Protein AF-A0A8J2ZAJ9-F1 (afdb_monomer_lite)

pLDDT: mean 71.98, std 20.9, range [34.69, 97.81]

Structure (mmCIF, N/CA/C/O backbone):
data_AF-A0A8J2ZAJ9-F1
#
_entry.id   AF-A0A8J2ZAJ9-F1
#
loop_
_atom_site.group_PDB
_atom_site.id
_atom_site.type_symbol
_atom_site.label_atom_id
_atom_site.label_alt_id
_atom_site.label_comp_id
_atom_site.label_asym_id
_atom_site.label_entity_id
_atom_site.label_seq_id
_atom_site.pdbx_PDB_ins_code
_atom_site.Cartn_x
_atom_site.Cartn_y
_atom_site.Cartn_z
_atom_site.occupancy
_atom_site.B_iso_or_equiv
_atom_site.auth_seq_id
_atom_site.auth_comp_id
_atom_site.auth_asym_id
_atom_site.auth_atom_id
_atom_site.pdbx_PDB_model_num
ATOM 1 N N . MET A 1 1 ? -57.772 -2.841 -22.493 1.00 44.94 1 MET A N 1
ATOM 2 C CA . MET A 1 1 ? -56.972 -2.344 -23.632 1.00 44.94 1 MET A CA 1
ATOM 3 C C . MET A 1 1 ? -55.512 -2.488 -23.201 1.00 44.94 1 MET A C 1
ATOM 5 O O . MET A 1 1 ? -55.090 -1.711 -22.364 1.00 44.94 1 MET A O 1
ATOM 9 N N . ALA A 1 2 ? -54.820 -3.622 -23.392 1.00 36.81 2 ALA A N 1
ATOM 10 C CA . ALA A 1 2 ? -54.276 -4.166 -24.652 1.00 36.81 2 ALA A CA 1
ATOM 11 C C . ALA A 1 2 ? -53.562 -3.058 -25.462 1.00 36.81 2 ALA A C 1
ATOM 13 O O . ALA A 1 2 ? -54.199 -2.054 -25.742 1.00 36.81 2 ALA A O 1
ATOM 14 N N . ALA A 1 3 ? -52.289 -3.135 -25.851 1.00 40.84 3 ALA A N 1
ATOM 15 C CA . ALA A 1 3 ? -51.390 -4.274 -25.954 1.00 40.84 3 ALA A CA 1
ATOM 16 C C . ALA A 1 3 ? -49.916 -3.825 -25.911 1.00 40.84 3 ALA A C 1
ATOM 18 O O . ALA A 1 3 ? -49.578 -2.674 -26.180 1.00 40.84 3 ALA A O 1
ATOM 19 N N . SER A 1 4 ? -49.066 -4.797 -25.594 1.00 44.81 4 SER A N 1
ATOM 20 C CA . SER A 1 4 ? -47.626 -4.843 -25.802 1.00 44.81 4 SER A CA 1
ATOM 21 C C . SER A 1 4 ? -47.204 -4.424 -27.211 1.00 44.81 4 SER A C 1
ATOM 23 O O . SER A 1 4 ? -47.906 -4.697 -28.182 1.00 44.81 4 SER A O 1
ATOM 25 N N . SER A 1 5 ? -45.991 -3.893 -27.346 1.00 45.19 5 SER A N 1
ATOM 26 C CA . SER A 1 5 ? -45.210 -4.015 -28.580 1.00 45.19 5 SER A CA 1
ATOM 27 C C . SER A 1 5 ? -43.717 -4.002 -28.245 1.00 45.19 5 SER A C 1
ATOM 29 O O . SER A 1 5 ? -43.169 -3.013 -27.771 1.00 45.19 5 SER A O 1
ATOM 31 N N . SER A 1 6 ? -43.071 -5.139 -28.473 1.00 48.41 6 SER A N 1
ATOM 32 C CA . SER A 1 6 ? -41.628 -5.276 -28.711 1.00 48.41 6 SER A CA 1
ATOM 33 C C . SER A 1 6 ? -41.459 -5.958 -30.086 1.00 48.41 6 SER A C 1
ATOM 35 O O . SER A 1 6 ? -42.462 -6.370 -30.668 1.00 48.41 6 SER A O 1
ATOM 37 N N . PRO A 1 7 ? -40.227 -6.150 -30.582 1.00 61.22 7 PRO A N 1
ATOM 38 C CA . PRO A 1 7 ? -39.495 -5.331 -31.552 1.00 61.22 7 PRO A CA 1
ATOM 39 C C . PRO A 1 7 ? -39.467 -5.971 -32.967 1.00 61.22 7 PRO A C 1
ATOM 41 O O . PRO A 1 7 ? -40.142 -6.969 -33.214 1.00 61.22 7 PRO A O 1
ATOM 44 N N . PRO A 1 8 ? -38.650 -5.442 -33.893 1.00 48.34 8 PRO A N 1
ATOM 45 C CA . PRO A 1 8 ? -37.638 -6.300 -34.536 1.00 48.34 8 PRO A CA 1
ATOM 46 C C . PRO A 1 8 ? -36.246 -5.636 -34.466 1.00 48.34 8 PRO A C 1
ATOM 48 O O . PRO A 1 8 ? -36.122 -4.424 -34.585 1.00 48.34 8 PRO A O 1
ATOM 51 N N . SER A 1 9 ? -35.187 -6.326 -34.038 1.00 43.62 9 SER A N 1
ATOM 52 C CA . SER A 1 9 ? -34.370 -7.274 -34.816 1.00 43.62 9 SER A CA 1
ATOM 53 C C . SER A 1 9 ? -33.776 -6.657 -36.080 1.00 43.62 9 SER A C 1
ATOM 55 O O . SER A 1 9 ? -34.348 -6.785 -37.155 1.00 43.62 9 SER A O 1
ATOM 57 N N . GLU A 1 10 ? -32.568 -6.106 -35.957 1.00 40.09 10 GLU A N 1
ATOM 58 C CA . GLU A 1 10 ? -31.616 -6.123 -37.064 1.00 40.09 10 GLU A CA 1
ATOM 59 C C . GLU A 1 10 ? -30.227 -6.514 -36.552 1.00 40.09 10 GLU A C 1
ATOM 61 O O . GLU A 1 10 ? -29.498 -5.773 -35.893 1.00 40.09 10 GLU A O 1
ATOM 66 N N . THR A 1 11 ? -29.923 -7.777 -36.807 1.00 48.12 11 THR A N 1
ATOM 67 C CA . THR A 1 11 ? -28.609 -8.391 -36.765 1.00 48.12 11 THR A CA 1
ATOM 68 C C . THR A 1 11 ? -27.808 -7.843 -37.941 1.00 48.12 11 THR A C 1
ATOM 70 O O . THR A 1 11 ? -28.170 -8.091 -39.087 1.00 48.12 11 THR A O 1
ATOM 73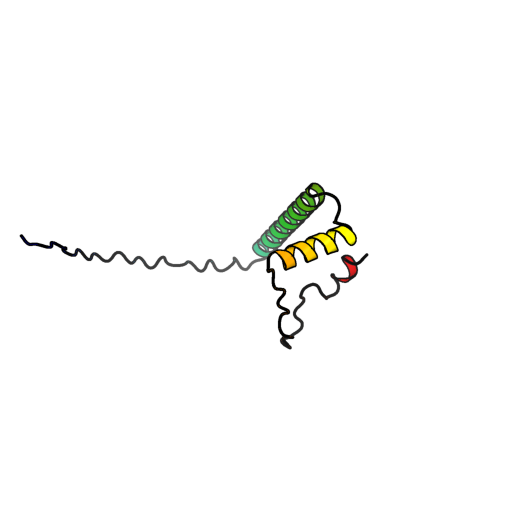 N N . ALA A 1 12 ? -26.681 -7.183 -37.685 1.00 44.72 12 ALA A N 1
ATOM 74 C CA . ALA A 1 12 ? -25.615 -7.095 -38.673 1.00 44.72 12 ALA A CA 1
ATOM 75 C C . ALA A 1 12 ? -24.255 -7.337 -37.999 1.00 44.72 12 ALA A C 1
ATOM 77 O O . ALA A 1 12 ? -23.929 -6.694 -36.996 1.00 44.72 12 ALA A O 1
ATOM 78 N N . PRO A 1 13 ? -23.474 -8.302 -38.511 1.00 47.25 13 PRO A N 1
ATOM 79 C CA . PRO A 1 13 ? -22.260 -8.791 -37.890 1.00 47.25 13 PRO A CA 1
ATOM 80 C C . PRO A 1 13 ? -21.085 -7.896 -38.284 1.00 47.25 13 PRO A C 1
ATOM 82 O O . PRO A 1 13 ? -20.720 -7.783 -39.448 1.00 47.25 13 PRO A O 1
ATOM 85 N N . GLY A 1 14 ? -20.461 -7.278 -37.290 1.00 37.53 14 GLY A N 1
ATOM 86 C CA . GLY A 1 14 ? -19.234 -6.501 -37.459 1.00 37.53 14 GLY A CA 1
ATOM 87 C C . GLY A 1 14 ? -18.144 -6.964 -36.510 1.00 37.53 14 GLY A C 1
ATOM 88 O O . GLY A 1 14 ? -17.391 -6.143 -35.993 1.00 37.53 14 GLY A O 1
ATOM 89 N N . GLY A 1 15 ? -18.094 -8.269 -36.226 1.00 34.69 15 GLY A N 1
ATOM 90 C CA . GLY A 1 15 ? -16.984 -8.896 -35.524 1.00 34.69 15 GLY A CA 1
ATOM 91 C C . GLY A 1 15 ? -15.716 -8.728 -36.346 1.00 34.69 15 GLY A C 1
ATOM 92 O O . GLY A 1 15 ? -15.348 -9.599 -37.124 1.00 34.69 15 GLY A O 1
ATOM 93 N N . THR A 1 16 ? -15.034 -7.603 -36.168 1.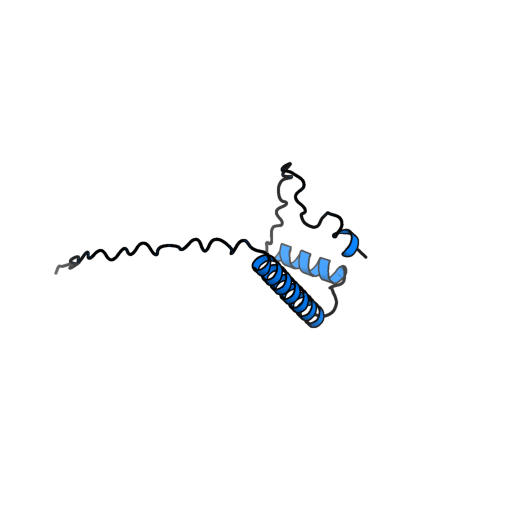00 46.56 16 THR A N 1
ATOM 94 C CA . THR A 1 16 ? -13.608 -7.562 -36.448 1.00 46.56 16 THR A CA 1
ATOM 95 C C . THR A 1 16 ? -12.993 -8.299 -35.265 1.00 46.56 16 THR A C 1
ATOM 97 O O . THR A 1 16 ? -13.107 -7.791 -34.145 1.00 46.56 16 THR A O 1
ATOM 100 N N . PRO A 1 17 ? -12.377 -9.486 -35.423 1.00 48.69 17 PRO A N 1
ATOM 101 C CA . PRO A 1 17 ? -11.444 -9.920 -34.408 1.00 48.69 17 PRO A CA 1
ATOM 102 C C . PRO A 1 17 ? -10.392 -8.822 -34.396 1.00 48.69 17 PRO A C 1
ATOM 104 O O . PRO A 1 17 ? -9.615 -8.681 -35.344 1.00 48.69 17 PRO A O 1
ATOM 107 N N . GLY A 1 18 ? -10.434 -7.982 -33.359 1.00 43.62 18 GLY A N 1
ATOM 108 C CA . GLY A 1 18 ? -9.323 -7.132 -33.002 1.00 43.62 18 GLY A CA 1
ATOM 109 C C . GLY A 1 18 ? -8.150 -8.080 -32.950 1.00 43.62 18 GLY A C 1
ATOM 110 O O . GLY A 1 18 ? -8.057 -8.906 -32.043 1.00 43.62 18 GLY A O 1
ATOM 111 N N . ARG A 1 19 ? -7.345 -8.058 -34.014 1.00 49.81 19 ARG A N 1
ATOM 112 C CA . ARG A 1 19 ? -6.124 -8.824 -34.136 1.00 49.81 19 ARG A CA 1
ATOM 113 C C . ARG A 1 19 ? -5.281 -8.264 -33.020 1.00 49.81 19 ARG A C 1
ATOM 115 O O . ARG A 1 19 ? -4.620 -7.245 -33.197 1.00 49.81 19 ARG A O 1
ATOM 122 N N . GLY A 1 20 ? -5.407 -8.881 -31.849 1.00 46.81 20 GLY A N 1
ATOM 123 C CA . GLY A 1 20 ? -4.530 -8.695 -30.727 1.00 46.81 20 GLY A CA 1
ATOM 124 C C . GLY A 1 20 ? -3.178 -9.032 -31.294 1.00 46.81 20 GLY A C 1
ATOM 125 O O . GLY A 1 20 ? -2.787 -10.193 -31.389 1.00 46.81 20 GLY A O 1
ATOM 126 N N . THR A 1 21 ? -2.484 -8.010 -31.780 1.00 52.44 21 THR A N 1
ATOM 127 C CA . THR A 1 21 ? -1.061 -8.082 -31.958 1.00 52.44 21 THR A CA 1
ATOM 128 C C . THR A 1 21 ? -0.590 -8.323 -30.543 1.00 52.44 21 THR A C 1
ATOM 130 O O . THR A 1 21 ? -0.472 -7.384 -29.755 1.00 52.44 21 THR A O 1
ATOM 133 N N . HIS A 1 22 ? -0.411 -9.595 -30.189 1.00 53.34 22 HIS A N 1
ATOM 134 C CA . HIS A 1 22 ? 0.495 -10.000 -29.143 1.00 53.34 22 HIS A CA 1
ATOM 135 C C . HIS A 1 22 ? 1.802 -9.340 -29.547 1.00 53.34 22 HIS A C 1
ATOM 137 O O . HIS A 1 22 ? 2.534 -9.843 -30.401 1.00 53.34 22 HIS A O 1
ATOM 143 N N . ARG A 1 23 ? 2.002 -8.107 -29.069 1.00 52.50 23 ARG A N 1
ATOM 144 C CA . ARG A 1 23 ? 3.168 -7.301 -29.369 1.00 52.50 23 ARG A CA 1
ATOM 145 C C . ARG A 1 23 ? 4.276 -8.042 -28.665 1.00 52.50 23 ARG A C 1
ATOM 147 O O . ARG A 1 23 ? 4.491 -7.845 -27.473 1.00 52.50 23 ARG A O 1
ATOM 154 N N . ARG A 1 24 ? 4.887 -8.978 -29.394 1.00 57.78 24 ARG A N 1
ATOM 155 C CA . ARG A 1 24 ? 6.017 -9.764 -28.930 1.00 57.78 24 ARG A CA 1
ATOM 156 C C . ARG A 1 24 ? 6.977 -8.742 -28.331 1.00 57.78 24 ARG A C 1
ATOM 158 O O . ARG A 1 24 ? 7.345 -7.815 -29.063 1.00 57.78 24 ARG A O 1
ATOM 165 N N . PRO A 1 25 ? 7.286 -8.805 -27.022 1.00 59.62 25 PRO A N 1
ATOM 166 C CA . PRO A 1 25 ? 8.178 -7.830 -26.423 1.00 59.62 25 PRO A CA 1
ATOM 167 C C . PRO A 1 25 ? 9.441 -7.861 -27.265 1.00 59.62 25 PRO A C 1
ATOM 169 O O . PRO A 1 25 ? 9.989 -8.941 -27.496 1.00 59.62 25 PRO A O 1
ATOM 172 N N . ALA A 1 26 ? 9.802 -6.708 -27.835 1.00 59.91 26 ALA A N 1
ATOM 173 C CA . ALA A 1 26 ? 10.924 -6.605 -28.754 1.00 59.91 26 ALA A CA 1
ATOM 174 C C . ALA A 1 26 ? 12.127 -7.250 -28.064 1.00 59.91 26 ALA A C 1
ATOM 176 O O . ALA A 1 26 ? 12.610 -6.741 -27.063 1.00 59.91 26 ALA A O 1
ATOM 177 N N . SER A 1 27 ? 12.525 -8.434 -28.509 1.00 64.12 27 SER A N 1
ATOM 178 C CA . SER A 1 27 ? 13.524 -9.235 -27.814 1.00 64.12 27 SER A CA 1
ATOM 179 C C . SER A 1 27 ? 14.861 -8.797 -28.388 1.00 64.12 27 SER A C 1
ATOM 181 O O . SER A 1 27 ? 15.212 -9.169 -29.502 1.00 64.12 27 SER A O 1
ATOM 183 N N . GLY A 1 28 ? 15.543 -7.892 -27.691 1.00 66.81 28 GLY A N 1
ATOM 184 C CA . GLY A 1 28 ? 16.828 -7.363 -28.133 1.00 66.81 28 GLY A CA 1
ATOM 185 C C . GLY A 1 28 ? 17.468 -6.447 -27.087 1.00 66.81 28 GLY A C 1
ATOM 186 O O . GLY A 1 28 ? 16.763 -5.951 -26.203 1.00 66.81 28 GLY A O 1
ATOM 187 N N . PRO A 1 29 ? 18.782 -6.178 -27.184 1.00 67.62 29 PRO A N 1
ATOM 188 C CA . PRO A 1 29 ? 19.528 -5.392 -26.194 1.00 67.62 29 PRO A CA 1
ATOM 189 C C . PRO A 1 29 ? 18.896 -4.024 -25.888 1.00 67.62 29 PRO A C 1
ATOM 191 O O . PRO A 1 29 ? 18.796 -3.619 -24.733 1.00 67.62 29 PRO A O 1
ATOM 194 N N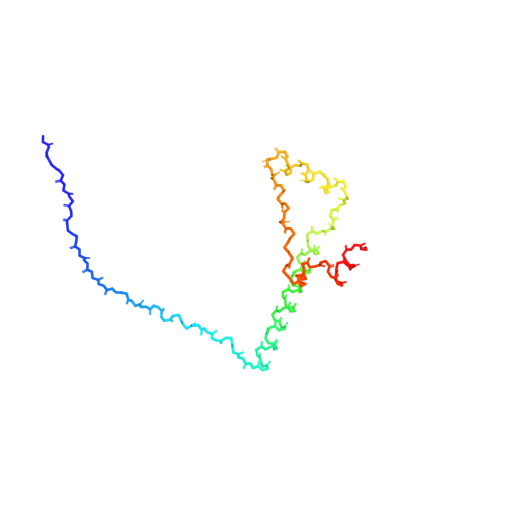 . GLY A 1 30 ? 18.348 -3.348 -26.906 1.00 77.19 30 GLY A N 1
ATOM 195 C CA . GLY A 1 30 ? 17.651 -2.069 -26.732 1.00 77.19 30 GLY A CA 1
ATOM 196 C C . GLY A 1 30 ? 16.344 -2.155 -25.931 1.00 77.19 30 GLY A C 1
ATOM 197 O O . GLY A 1 30 ? 15.912 -1.163 -25.355 1.00 77.19 30 GLY A O 1
ATOM 198 N N . ALA A 1 31 ? 15.696 -3.319 -25.855 1.00 79.38 31 ALA A N 1
ATOM 199 C CA . ALA A 1 31 ? 14.526 -3.501 -25.000 1.00 79.38 31 ALA A CA 1
ATOM 200 C C . ALA A 1 31 ? 14.901 -3.750 -23.537 1.00 79.38 31 ALA A C 1
ATOM 202 O O . ALA A 1 31 ? 14.215 -3.240 -22.655 1.00 79.38 31 ALA A O 1
ATOM 203 N N . ALA A 1 32 ? 16.007 -4.454 -23.280 1.00 82.81 32 ALA A N 1
ATOM 204 C CA . ALA A 1 32 ? 16.546 -4.622 -21.931 1.00 82.81 32 ALA A CA 1
ATOM 205 C C . ALA A 1 32 ? 17.009 -3.282 -21.328 1.00 82.81 32 ALA A C 1
ATOM 207 O O . ALA A 1 32 ? 16.761 -3.011 -20.152 1.00 82.81 32 ALA A O 1
ATOM 208 N N . LEU A 1 33 ? 17.603 -2.404 -22.145 1.00 86.06 33 LEU A N 1
ATOM 209 C CA . LEU A 1 33 ? 17.952 -1.044 -21.724 1.00 86.06 33 LEU A CA 1
ATOM 210 C C . LEU A 1 33 ? 16.705 -0.213 -21.397 1.00 86.06 33 LEU A C 1
ATOM 212 O O . LEU A 1 33 ? 16.608 0.324 -20.297 1.00 86.06 33 LEU A O 1
ATOM 216 N N . ARG A 1 34 ? 15.697 -0.197 -22.281 1.00 88.00 34 ARG A N 1
ATOM 217 C CA . ARG A 1 34 ? 14.418 0.496 -22.024 1.00 88.00 34 ARG A CA 1
ATOM 218 C C . ARG A 1 34 ? 13.696 -0.023 -20.777 1.00 88.00 34 ARG A C 1
ATOM 220 O O . ARG A 1 34 ? 13.085 0.752 -20.045 1.00 88.00 34 ARG A O 1
ATOM 227 N N . GLU A 1 35 ? 13.752 -1.329 -20.526 1.00 87.06 35 GLU A N 1
ATOM 228 C CA . GLU A 1 35 ? 13.225 -1.945 -19.305 1.00 87.06 35 GLU A CA 1
ATOM 229 C C . GLU A 1 35 ? 13.956 -1.428 -18.061 1.00 87.06 35 GLU A C 1
ATOM 231 O O . GLU A 1 35 ? 13.318 -1.016 -17.092 1.00 87.06 35 GLU A O 1
ATOM 236 N N . THR A 1 36 ? 15.289 -1.408 -18.107 1.00 89.12 36 THR A N 1
ATOM 237 C CA . THR A 1 36 ? 16.137 -0.914 -17.016 1.00 89.12 36 THR A CA 1
ATOM 238 C C . THR A 1 36 ? 15.863 0.560 -16.724 1.00 89.12 36 THR A C 1
ATOM 240 O O . THR A 1 36 ? 15.638 0.926 -15.572 1.00 89.12 36 THR A O 1
ATOM 243 N N . GLU A 1 37 ? 15.789 1.399 -17.758 1.00 93.12 37 GLU A N 1
ATOM 244 C CA . GLU A 1 37 ? 15.447 2.818 -17.626 1.00 93.12 37 GLU A CA 1
ATOM 245 C C . GLU A 1 37 ? 14.058 3.018 -17.017 1.00 93.12 37 GLU A C 1
ATOM 247 O O . GLU A 1 37 ? 13.880 3.858 -16.131 1.00 93.12 37 GLU A O 1
ATOM 252 N N . ARG A 1 38 ? 13.066 2.228 -17.450 1.00 93.31 38 ARG A N 1
ATOM 253 C CA . ARG A 1 38 ? 11.714 2.293 -16.887 1.00 93.31 38 ARG A CA 1
ATOM 254 C C . ARG A 1 38 ? 11.719 1.950 -15.400 1.00 93.31 38 ARG A C 1
ATOM 256 O O . ARG A 1 38 ? 11.103 2.672 -14.618 1.00 93.31 38 ARG A O 1
ATOM 263 N N . ARG A 1 39 ? 12.425 0.888 -15.000 1.00 92.50 39 ARG A N 1
ATOM 264 C CA . ARG A 1 39 ? 12.554 0.492 -13.587 1.00 92.50 39 ARG A CA 1
ATOM 265 C C . ARG A 1 39 ? 13.272 1.552 -12.762 1.00 92.50 39 ARG A C 1
ATOM 267 O O . ARG A 1 39 ? 12.808 1.872 -11.674 1.00 92.50 39 ARG A O 1
ATOM 274 N N . ALA A 1 40 ? 14.348 2.133 -13.286 1.00 93.00 40 ALA A N 1
ATOM 275 C CA . ALA A 1 40 ? 15.079 3.199 -12.608 1.00 93.00 40 ALA A CA 1
ATOM 276 C C . ALA A 1 40 ? 14.188 4.431 -12.370 1.00 93.00 40 ALA A C 1
ATOM 278 O O . ALA A 1 40 ? 14.152 4.967 -11.262 1.00 93.00 40 ALA A O 1
ATOM 279 N N . ARG A 1 41 ? 13.406 4.837 -13.380 1.00 94.75 41 ARG A N 1
ATOM 280 C CA . ARG A 1 41 ? 12.429 5.930 -13.248 1.00 94.75 41 ARG A CA 1
ATOM 281 C C . ARG A 1 41 ? 11.332 5.603 -12.235 1.00 94.75 41 ARG A C 1
ATOM 283 O O . ARG A 1 41 ? 10.990 6.463 -11.430 1.00 94.75 41 ARG A O 1
ATOM 290 N N . ALA A 1 42 ? 10.808 4.376 -12.249 1.00 93.88 42 ALA A N 1
ATOM 291 C CA . ALA A 1 42 ? 9.813 3.931 -11.275 1.00 93.88 42 ALA A CA 1
ATOM 292 C C . ALA A 1 42 ? 10.365 4.002 -9.843 1.00 93.88 42 ALA A C 1
ATOM 294 O O . ALA A 1 42 ? 9.773 4.670 -9.003 1.00 93.88 42 ALA A O 1
ATOM 295 N N . ALA A 1 43 ? 11.554 3.444 -9.601 1.00 93.44 43 ALA A N 1
ATOM 296 C CA . ALA A 1 43 ? 12.199 3.469 -8.289 1.00 93.44 43 ALA A CA 1
ATOM 297 C C . ALA A 1 43 ? 12.488 4.897 -7.792 1.00 93.44 43 ALA A C 1
ATOM 299 O O . ALA A 1 43 ? 12.330 5.196 -6.608 1.00 93.44 43 ALA A O 1
ATOM 300 N N . PHE A 1 44 ? 12.890 5.804 -8.688 1.00 94.62 44 PHE A N 1
ATOM 301 C CA . PHE A 1 44 ? 13.097 7.210 -8.341 1.00 94.62 44 PHE A CA 1
ATOM 302 C C . PHE A 1 44 ? 11.789 7.902 -7.940 1.00 94.62 44 PHE A C 1
ATOM 304 O O . PHE A 1 44 ? 11.741 8.606 -6.929 1.00 94.62 44 PHE A O 1
ATOM 311 N N . ASN A 1 45 ? 10.720 7.681 -8.707 1.00 95.12 45 ASN A N 1
ATOM 312 C CA . ASN A 1 45 ? 9.404 8.233 -8.405 1.00 95.12 45 ASN A CA 1
ATOM 313 C C . ASN A 1 45 ? 8.838 7.658 -7.102 1.00 95.12 45 ASN A C 1
ATOM 315 O O . ASN A 1 45 ? 8.286 8.410 -6.304 1.00 95.12 45 ASN A O 1
ATOM 319 N N . ASP A 1 46 ? 9.019 6.361 -6.853 1.00 91.25 46 ASP A N 1
ATOM 320 C CA . ASP A 1 46 ? 8.634 5.711 -5.598 1.00 91.25 46 ASP A CA 1
ATOM 321 C C . ASP A 1 46 ? 9.353 6.350 -4.418 1.00 91.25 46 ASP A C 1
ATOM 323 O O . ASP A 1 46 ? 8.702 6.821 -3.492 1.00 91.25 46 ASP A O 1
ATOM 327 N N . ARG A 1 47 ? 10.680 6.498 -4.502 1.00 89.75 47 ARG A N 1
ATOM 328 C CA . ARG A 1 47 ? 11.464 7.158 -3.453 1.00 89.75 47 ARG A CA 1
ATOM 329 C C . ARG A 1 47 ? 10.989 8.585 -3.191 1.00 89.75 47 ARG A C 1
ATOM 331 O O . ARG A 1 47 ? 10.856 8.974 -2.034 1.00 89.75 47 ARG A O 1
ATOM 338 N N . ARG A 1 48 ? 10.740 9.378 -4.239 1.00 93.81 48 ARG A N 1
ATOM 339 C CA . ARG A 1 48 ? 10.235 10.752 -4.081 1.00 93.81 48 ARG A CA 1
ATOM 340 C C . ARG A 1 48 ? 8.877 10.780 -3.390 1.00 93.81 48 ARG A C 1
ATOM 342 O O . ARG A 1 48 ? 8.674 11.623 -2.524 1.00 93.81 48 ARG A O 1
ATOM 349 N N . ARG A 1 49 ? 7.973 9.869 -3.757 1.00 92.56 49 ARG A N 1
ATOM 350 C CA . ARG A 1 49 ? 6.651 9.751 -3.128 1.00 92.56 49 ARG A CA 1
ATOM 351 C C . ARG A 1 49 ? 6.759 9.339 -1.664 1.00 92.56 49 ARG A C 1
ATOM 353 O O . ARG A 1 49 ? 6.113 9.963 -0.835 1.00 92.56 49 ARG A O 1
ATOM 360 N N . SER A 1 50 ? 7.612 8.368 -1.339 1.00 88.75 50 SER A N 1
ATOM 361 C CA . SER A 1 50 ? 7.843 7.948 0.046 1.00 88.75 50 SER A CA 1
ATOM 362 C C . SER A 1 50 ? 8.396 9.082 0.906 1.00 88.75 50 SER A C 1
ATOM 364 O O . SER A 1 50 ? 7.911 9.293 2.005 1.00 88.75 50 SER A O 1
ATOM 366 N N . LEU A 1 51 ? 9.357 9.860 0.395 1.00 89.88 51 LEU A N 1
ATOM 367 C CA . LEU A 1 51 ? 9.890 11.016 1.126 1.00 89.88 51 LEU A CA 1
ATOM 368 C C . LEU A 1 51 ? 8.842 12.120 1.323 1.00 89.88 51 LEU A C 1
ATOM 370 O O . LEU A 1 51 ? 8.837 12.777 2.357 1.00 89.88 51 LEU A O 1
ATOM 374 N N . ALA A 1 52 ? 7.956 12.321 0.344 1.00 93.25 52 ALA A N 1
ATOM 375 C CA . ALA A 1 52 ? 6.866 13.287 0.451 1.00 93.25 52 ALA A CA 1
ATOM 376 C C . ALA A 1 52 ? 5.760 12.844 1.426 1.00 93.25 52 ALA A C 1
ATOM 378 O O . ALA A 1 52 ? 5.055 13.697 1.955 1.00 93.25 52 ALA A O 1
ATOM 379 N N . ALA A 1 53 ? 5.611 11.537 1.669 1.00 90.75 53 ALA A N 1
ATOM 380 C CA . ALA A 1 53 ? 4.636 10.987 2.612 1.00 90.75 53 ALA A CA 1
ATOM 381 C C . ALA A 1 53 ? 5.024 11.200 4.087 1.00 90.75 53 ALA A C 1
ATOM 383 O O . ALA A 1 53 ? 4.188 11.004 4.964 1.00 90.75 53 ALA A O 1
ATOM 384 N N . GLY A 1 54 ? 6.259 11.634 4.355 1.00 90.19 54 GLY A N 1
ATOM 385 C CA . GLY A 1 54 ? 6.758 11.874 5.703 1.00 90.19 54 GLY A CA 1
ATOM 386 C C . GLY A 1 54 ? 7.541 10.689 6.278 1.00 90.19 54 GLY A C 1
ATOM 387 O O . GLY A 1 54 ? 7.899 9.758 5.549 1.00 90.19 54 GLY A O 1
ATOM 388 N N . PRO A 1 55 ? 7.891 10.754 7.573 1.00 90.56 55 PRO A N 1
ATOM 389 C CA . PRO A 1 55 ? 8.595 9.670 8.241 1.00 90.56 55 PRO A CA 1
ATOM 390 C C . PRO A 1 55 ? 7.740 8.392 8.273 1.00 90.56 55 PRO A C 1
ATOM 392 O O . PRO A 1 55 ? 6.510 8.470 8.224 1.00 90.56 55 PRO A O 1
ATOM 395 N N . PRO A 1 56 ? 8.373 7.208 8.349 1.00 89.12 56 PRO A N 1
ATOM 396 C CA . PRO A 1 56 ? 7.640 5.978 8.605 1.00 89.12 56 PRO A CA 1
ATOM 397 C C . PRO A 1 56 ? 6.908 6.073 9.956 1.00 89.12 56 PRO A C 1
ATOM 399 O O . PRO A 1 56 ? 7.442 6.696 10.877 1.00 89.12 56 PRO A O 1
ATOM 402 N N . PRO A 1 57 ? 5.714 5.467 10.074 1.00 91.94 57 PRO A N 1
ATOM 403 C CA . PRO A 1 57 ? 4.973 5.448 11.328 1.00 91.94 57 PRO A CA 1
ATOM 404 C C . PRO A 1 57 ? 5.755 4.685 12.398 1.00 91.94 57 PRO A C 1
ATOM 406 O O . PRO A 1 57 ? 6.435 3.701 12.088 1.00 91.94 57 PRO A O 1
ATOM 409 N N . ASP A 1 58 ? 5.642 5.129 13.645 1.00 93.50 58 ASP A N 1
ATOM 410 C CA . ASP A 1 58 ? 6.218 4.400 14.774 1.00 93.50 58 ASP A CA 1
ATOM 411 C C . ASP A 1 58 ? 5.390 3.151 15.139 1.00 93.50 58 ASP A C 1
ATOM 413 O O . ASP A 1 58 ? 4.285 2.926 14.631 1.00 93.50 58 ASP A O 1
ATOM 417 N N . ASP A 1 59 ? 5.920 2.311 16.033 1.00 93.88 59 ASP A N 1
ATOM 418 C CA . ASP A 1 59 ? 5.254 1.067 16.432 1.00 93.88 59 ASP A CA 1
ATOM 419 C C . ASP A 1 59 ? 3.866 1.314 17.044 1.00 93.88 59 ASP A C 1
ATOM 421 O O . ASP A 1 59 ? 2.937 0.542 16.798 1.00 93.88 59 ASP A O 1
ATOM 425 N N . ALA A 1 60 ? 3.687 2.388 17.817 1.00 95.94 60 ALA A N 1
ATOM 426 C CA . ALA A 1 60 ? 2.411 2.696 18.458 1.00 95.94 60 ALA A CA 1
ATOM 427 C C . ALA A 1 60 ? 1.357 3.123 17.425 1.00 95.94 60 ALA A C 1
ATOM 429 O O . ALA A 1 60 ? 0.194 2.710 17.499 1.00 95.94 60 ALA A O 1
ATOM 430 N N . GLU A 1 61 ? 1.759 3.905 16.427 1.00 95.44 61 GLU A N 1
ATOM 431 C CA . GLU A 1 61 ? 0.920 4.284 15.297 1.00 95.44 61 GLU A CA 1
ATOM 432 C C . GLU A 1 61 ? 0.532 3.074 14.450 1.00 95.44 61 GLU A C 1
ATOM 434 O O . GLU A 1 61 ? -0.639 2.934 14.085 1.00 95.44 61 GLU A O 1
ATOM 439 N N . VAL A 1 62 ? 1.477 2.169 14.183 1.00 96.06 62 VAL A N 1
ATOM 440 C CA . VAL A 1 62 ? 1.206 0.916 13.467 1.00 96.06 62 VAL A CA 1
ATOM 441 C C . VAL A 1 62 ? 0.172 0.079 14.214 1.00 96.06 62 VAL A C 1
ATOM 443 O O . VAL A 1 62 ? -0.811 -0.349 13.606 1.00 96.06 62 VAL A O 1
ATOM 446 N N . GLN A 1 63 ? 0.326 -0.103 15.529 1.00 95.31 63 GLN A N 1
ATOM 447 C CA . GLN A 1 63 ? -0.649 -0.847 16.335 1.00 95.31 63 GLN A CA 1
ATOM 448 C C . GLN A 1 63 ? -2.041 -0.207 16.289 1.00 95.31 63 GLN A C 1
ATOM 450 O O . GLN A 1 63 ? -3.037 -0.912 16.118 1.00 95.31 63 GLN A O 1
ATOM 455 N N . ARG A 1 64 ? -2.125 1.128 16.369 1.00 97.44 64 ARG A N 1
ATOM 456 C CA . ARG A 1 64 ? -3.396 1.858 16.253 1.00 97.44 64 ARG A CA 1
ATOM 457 C C . ARG A 1 64 ? -4.069 1.616 14.899 1.00 97.44 64 ARG A C 1
ATOM 459 O O . ARG A 1 64 ? -5.262 1.326 14.863 1.00 97.44 64 ARG A O 1
ATOM 466 N N . MET A 1 65 ? -3.320 1.705 13.800 1.00 96.62 65 MET A N 1
ATOM 467 C CA . MET A 1 65 ? -3.853 1.476 12.449 1.00 96.62 65 MET A CA 1
ATOM 468 C C . MET A 1 65 ? -4.349 0.038 12.259 1.00 96.62 65 MET A C 1
ATOM 470 O O . MET A 1 65 ? -5.407 -0.180 11.669 1.00 96.62 65 MET A O 1
ATOM 474 N N . VAL A 1 66 ? -3.615 -0.948 12.783 1.00 95.12 66 VAL A N 1
ATOM 475 C CA . VAL A 1 66 ? -4.017 -2.364 12.732 1.00 95.12 66 VAL A CA 1
ATOM 476 C C . VAL A 1 66 ? -5.281 -2.606 13.560 1.00 95.12 66 VAL A C 1
ATOM 478 O O . VAL A 1 66 ? -6.199 -3.284 13.097 1.00 95.12 66 VAL A O 1
ATOM 481 N N . ALA A 1 67 ? -5.373 -2.017 14.754 1.00 96.12 67 ALA A N 1
ATOM 482 C CA . ALA A 1 67 ? -6.570 -2.108 15.586 1.00 96.12 67 ALA A CA 1
ATOM 483 C C . ALA A 1 67 ? -7.798 -1.504 14.884 1.00 96.12 67 ALA A C 1
ATOM 485 O O . ALA A 1 67 ? -8.869 -2.108 14.881 1.00 96.12 67 ALA A O 1
ATOM 486 N N . GLU A 1 68 ? -7.639 -0.351 14.232 1.00 97.75 68 GLU A N 1
ATOM 487 C CA . GLU A 1 68 ? -8.709 0.285 13.462 1.00 97.75 68 GLU A CA 1
ATOM 488 C C . GLU A 1 68 ? -9.146 -0.560 12.255 1.00 97.75 68 GLU A C 1
ATOM 490 O O . GLU A 1 68 ? -10.343 -0.693 11.994 1.00 97.75 68 GLU A O 1
ATOM 495 N N . PHE A 1 69 ? -8.198 -1.174 11.542 1.00 96.81 69 PHE A N 1
ATOM 496 C CA . PHE A 1 69 ? -8.501 -2.098 10.448 1.00 96.81 69 PHE A CA 1
ATOM 497 C C . PHE A 1 69 ? -9.397 -3.251 10.919 1.00 96.81 69 PHE A C 1
ATOM 499 O O . PHE A 1 69 ? -10.427 -3.523 10.301 1.00 96.81 69 PHE A O 1
ATOM 506 N N . HIS A 1 70 ? -9.060 -3.874 12.050 1.00 97.00 70 HIS A N 1
ATOM 507 C CA . HIS A 1 70 ? -9.878 -4.937 12.630 1.00 97.00 70 HIS A CA 1
ATOM 508 C C . HIS A 1 70 ? -11.232 -4.437 13.146 1.00 97.00 70 HIS A C 1
ATOM 510 O O . HIS A 1 70 ? -12.242 -5.104 12.934 1.00 97.00 70 HIS A O 1
ATOM 516 N N . ALA A 1 71 ? -11.290 -3.248 13.753 1.00 97.12 71 ALA A N 1
ATOM 517 C CA . ALA A 1 71 ? -12.545 -2.650 14.218 1.00 97.12 71 ALA A CA 1
ATOM 518 C C . ALA A 1 71 ? -13.538 -2.384 13.071 1.00 97.12 71 ALA A C 1
ATOM 520 O O . ALA A 1 71 ? -14.749 -2.441 13.270 1.00 97.12 71 ALA A O 1
ATOM 521 N N . ARG A 1 72 ? -13.034 -2.146 11.854 1.00 97.81 72 ARG A N 1
ATOM 522 C CA . ARG A 1 72 ? -13.835 -2.003 10.627 1.00 97.81 72 ARG A CA 1
ATOM 523 C C . ARG A 1 72 ? -14.229 -3.346 9.991 1.00 97.81 72 ARG A C 1
ATOM 525 O O . ARG A 1 72 ? -14.783 -3.353 8.895 1.00 97.81 72 ARG A O 1
ATOM 532 N N . GLY A 1 73 ? -13.940 -4.471 10.649 1.00 96.62 73 GLY A N 1
ATOM 533 C CA . GLY A 1 73 ? -14.206 -5.817 10.137 1.00 96.62 73 GLY A CA 1
ATOM 534 C C . GLY A 1 73 ? -13.150 -6.330 9.156 1.00 96.62 73 GLY A C 1
ATOM 535 O O . GLY A 1 73 ? -13.415 -7.268 8.411 1.00 96.62 73 GLY A O 1
ATOM 536 N N . GLY A 1 74 ? -11.964 -5.717 9.124 1.00 95.31 74 GLY A N 1
ATOM 537 C CA . GLY A 1 74 ? -10.855 -6.174 8.299 1.00 95.31 74 GLY A CA 1
ATOM 538 C C . GLY A 1 74 ? -10.351 -7.553 8.731 1.00 95.31 74 GLY A C 1
ATOM 539 O O . GLY A 1 74 ? -9.984 -7.766 9.891 1.00 95.31 74 GLY A O 1
ATOM 540 N N . GLU A 1 75 ? -10.295 -8.482 7.779 1.00 93.19 75 GLU A N 1
ATOM 541 C CA . GLU A 1 75 ? -9.769 -9.830 7.977 1.00 93.19 75 GLU A CA 1
ATOM 542 C C . GLU A 1 75 ? -8.359 -9.948 7.386 1.00 93.19 75 GLU A C 1
ATOM 544 O O . GLU A 1 75 ? -8.081 -9.474 6.282 1.00 93.19 75 GLU A O 1
ATOM 549 N N . VAL A 1 76 ? -7.451 -10.586 8.127 1.00 87.38 76 VAL A N 1
ATOM 550 C CA . VAL A 1 76 ? -6.101 -10.893 7.645 1.00 87.38 76 VAL A CA 1
ATOM 551 C C . VAL A 1 76 ? -6.048 -12.360 7.261 1.00 87.38 76 VAL A C 1
ATOM 553 O O . VAL A 1 76 ? -5.976 -13.240 8.117 1.00 87.38 76 VAL A O 1
ATOM 556 N N . THR A 1 77 ? -6.018 -12.633 5.962 1.00 87.69 77 THR A N 1
ATOM 557 C CA . THR A 1 77 ? -5.781 -13.987 5.464 1.00 87.69 77 THR A CA 1
ATOM 558 C C . THR A 1 77 ? -4.284 -14.224 5.322 1.00 87.69 77 THR A C 1
ATOM 560 O O . THR A 1 77 ? -3.580 -13.498 4.617 1.00 87.69 77 THR A O 1
ATOM 563 N N . ARG A 1 78 ? -3.777 -15.275 5.968 1.00 80.69 78 ARG A N 1
ATOM 564 C CA . ARG A 1 78 ? -2.430 -15.771 5.684 1.00 80.69 78 ARG A CA 1
ATOM 565 C C . ARG A 1 78 ? -2.494 -16.669 4.461 1.00 80.69 78 ARG A C 1
ATOM 567 O O . ARG A 1 78 ? -3.254 -17.634 4.442 1.00 80.69 78 ARG A O 1
ATOM 574 N N . CYS A 1 79 ? -1.682 -16.365 3.454 1.00 76.00 79 CYS A N 1
ATOM 575 C CA . CYS A 1 79 ? -1.489 -17.276 2.335 1.00 76.00 79 CYS A CA 1
ATOM 576 C C . CYS A 1 79 ? -1.047 -18.643 2.872 1.00 76.00 79 CYS A C 1
ATOM 578 O O . CYS A 1 79 ? -0.169 -18.711 3.738 1.00 76.00 79 CYS A O 1
ATOM 580 N N . ALA A 1 80 ? -1.636 -19.721 2.349 1.00 72.69 80 ALA A N 1
ATOM 581 C CA . ALA A 1 80 ? -1.159 -21.067 2.633 1.00 72.69 80 ALA A CA 1
ATOM 582 C C . ALA A 1 80 ? 0.332 -21.165 2.283 1.00 72.69 80 ALA A C 1
ATOM 584 O O . ALA A 1 80 ? 0.796 -20.544 1.322 1.00 72.69 80 ALA A O 1
ATOM 585 N N . THR A 1 81 ? 1.092 -21.938 3.056 1.00 69.06 81 THR A N 1
ATOM 586 C CA . THR A 1 81 ? 2.495 -22.206 2.741 1.00 69.06 81 THR A CA 1
ATOM 587 C C . THR A 1 81 ? 2.560 -22.982 1.428 1.00 69.06 81 THR A C 1
ATOM 589 O O . THR A 1 81 ? 2.348 -24.190 1.389 1.00 69.06 81 THR A O 1
ATOM 592 N N . VAL A 1 82 ? 2.819 -22.282 0.326 1.00 61.31 82 VAL A N 1
ATOM 593 C CA . VAL A 1 82 ? 3.004 -22.913 -0.979 1.00 61.31 82 VAL A CA 1
ATOM 594 C C . VAL A 1 82 ? 4.450 -23.399 -1.063 1.00 61.31 82 VAL A C 1
ATOM 596 O O . VAL A 1 82 ? 5.374 -22.595 -1.161 1.00 61.31 82 VAL A O 1
ATOM 599 N N . HIS A 1 83 ? 4.662 -24.715 -1.056 1.00 58.97 83 HIS A N 1
ATOM 600 C CA . HIS A 1 83 ? 5.971 -25.341 -1.293 1.00 58.97 83 HIS A CA 1
ATOM 601 C C . HIS A 1 83 ? 6.385 -25.320 -2.784 1.00 58.97 83 HIS A C 1
ATOM 603 O O . HIS A 1 83 ? 6.952 -26.288 -3.285 1.00 58.97 83 HIS A O 1
ATOM 609 N N . LEU A 1 84 ? 6.088 -24.250 -3.529 1.00 50.69 84 LEU A N 1
ATOM 610 C CA . LEU A 1 84 ? 6.446 -24.138 -4.948 1.00 50.69 84 LEU A CA 1
ATOM 611 C C . LEU A 1 84 ? 7.638 -23.209 -5.119 1.00 50.69 84 LEU A C 1
ATOM 613 O O . LEU A 1 84 ? 7.461 -22.005 -5.271 1.00 50.69 84 LEU A O 1
ATOM 617 N N . LEU A 1 85 ? 8.830 -23.815 -5.171 1.00 52.28 85 LEU A N 1
ATOM 618 C CA . LEU A 1 85 ? 10.099 -23.179 -5.541 1.00 52.28 85 LEU A CA 1
ATOM 619 C C . LEU A 1 85 ? 10.474 -21.981 -4.635 1.00 52.28 85 LEU A C 1
ATOM 621 O O . LEU A 1 85 ? 9.686 -21.540 -3.800 1.00 52.28 85 LEU A O 1
ATOM 625 N N . PRO A 1 86 ? 11.704 -21.448 -4.712 1.00 58.34 86 PRO A N 1
ATOM 626 C CA . PRO A 1 86 ? 12.057 -20.240 -3.978 1.00 58.34 86 PRO A CA 1
ATOM 627 C C . PRO A 1 86 ? 11.256 -19.052 -4.528 1.00 58.34 86 PRO A C 1
ATOM 629 O O . PRO A 1 86 ? 11.685 -18.362 -5.451 1.00 58.34 86 PRO A O 1
ATOM 632 N N . VAL A 1 87 ? 10.067 -18.802 -3.979 1.00 56.66 87 VAL A N 1
ATOM 633 C CA . VAL A 1 87 ? 9.350 -17.559 -4.247 1.00 56.66 87 VAL A CA 1
ATOM 634 C C . VAL A 1 87 ? 10.067 -16.473 -3.455 1.00 56.66 87 VAL A C 1
ATOM 636 O O . VAL A 1 87 ? 9.974 -16.403 -2.229 1.00 56.66 87 VAL A O 1
ATOM 639 N N . HIS A 1 88 ? 10.836 -15.635 -4.148 1.00 52.03 88 HIS A N 1
ATOM 640 C CA . HIS A 1 88 ? 11.474 -14.456 -3.567 1.00 52.03 88 HIS A CA 1
ATOM 641 C C . HIS A 1 88 ? 10.416 -13.384 -3.239 1.00 52.03 88 HIS A C 1
ATOM 643 O O . HIS A 1 88 ? 10.379 -12.321 -3.850 1.00 52.03 88 HIS A O 1
ATOM 649 N N . ASN A 1 89 ? 9.556 -13.654 -2.252 1.00 54.75 89 ASN A N 1
ATOM 650 C CA . ASN A 1 89 ? 8.549 -12.731 -1.712 1.00 54.75 89 ASN A CA 1
ATOM 651 C C . ASN A 1 89 ? 9.189 -11.658 -0.814 1.00 54.75 89 ASN A C 1
ATOM 653 O O . ASN A 1 89 ? 8.782 -11.472 0.328 1.00 54.75 89 ASN A O 1
ATOM 657 N N . GLY A 1 90 ? 10.275 -11.024 -1.263 1.00 55.81 90 GLY A N 1
ATOM 658 C CA . GLY A 1 90 ? 11.013 -10.025 -0.480 1.00 55.81 90 GLY A CA 1
ATOM 659 C C . GLY A 1 90 ? 11.752 -10.572 0.750 1.00 55.81 90 GLY A C 1
ATOM 660 O O . GLY A 1 90 ? 12.725 -9.962 1.165 1.00 55.81 90 GLY A O 1
ATOM 661 N N . ALA A 1 91 ? 11.404 -11.759 1.260 1.00 54.00 91 ALA A N 1
ATOM 662 C CA . ALA A 1 91 ? 12.028 -12.443 2.402 1.00 54.00 91 ALA A CA 1
ATOM 663 C C . ALA A 1 91 ? 13.484 -12.916 2.164 1.00 54.00 91 ALA A C 1
ATOM 665 O O . ALA A 1 91 ? 14.079 -13.576 3.014 1.00 54.00 91 ALA A O 1
ATOM 666 N N . GLY A 1 92 ? 14.055 -12.617 0.994 1.00 58.62 92 GLY A N 1
ATOM 667 C CA . GLY A 1 92 ? 15.438 -12.932 0.640 1.00 58.62 92 GLY A CA 1
ATOM 668 C C . GLY A 1 92 ? 16.435 -11.871 1.113 1.00 58.62 92 GLY A C 1
ATOM 669 O O . GLY A 1 92 ? 16.190 -11.134 2.063 1.00 58.62 92 GLY A O 1
ATOM 670 N N . ARG A 1 93 ? 17.577 -11.775 0.417 1.00 52.59 93 ARG A N 1
ATOM 671 C CA . ARG A 1 93 ? 18.697 -10.854 0.709 1.00 52.59 93 ARG A CA 1
A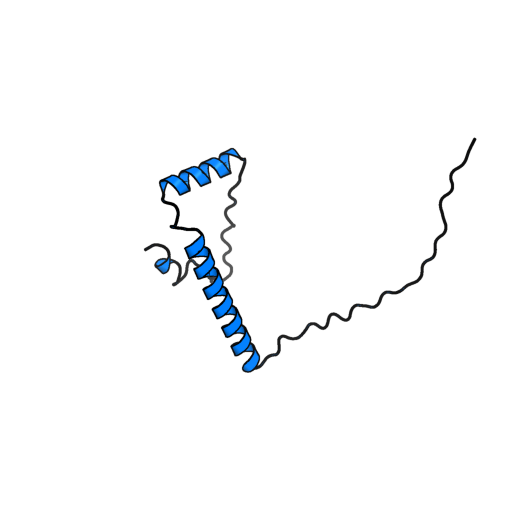TOM 672 C C . ARG A 1 93 ? 18.254 -9.409 1.016 1.00 52.59 93 ARG A C 1
ATOM 674 O O . ARG A 1 93 ? 18.895 -8.750 1.832 1.00 52.59 93 ARG A O 1
ATOM 681 N N . ASP A 1 94 ? 17.153 -8.961 0.418 1.00 53.84 94 ASP A N 1
ATOM 682 C CA . ASP A 1 94 ? 16.640 -7.596 0.537 1.00 53.84 94 ASP A CA 1
ATOM 683 C C . ASP A 1 94 ? 15.793 -7.343 1.800 1.00 53.84 94 ASP A C 1
ATOM 685 O O . ASP A 1 94 ? 15.759 -6.205 2.263 1.00 53.84 94 ASP A O 1
ATOM 689 N N . ALA A 1 95 ? 15.206 -8.369 2.438 1.00 58.34 95 ALA A N 1
ATOM 690 C CA . ALA A 1 95 ? 14.452 -8.199 3.691 1.00 58.34 95 ALA A CA 1
ATOM 691 C C . ALA A 1 95 ? 15.321 -7.618 4.813 1.00 58.34 95 ALA A C 1
ATOM 693 O O . ALA A 1 95 ? 14.880 -6.756 5.570 1.00 58.34 95 ALA A O 1
ATOM 694 N N . ARG A 1 96 ? 16.595 -8.029 4.882 1.00 57.84 96 ARG A N 1
ATOM 695 C CA . ARG A 1 96 ? 17.552 -7.530 5.886 1.00 57.84 96 ARG A CA 1
ATOM 696 C C . ARG A 1 96 ? 17.846 -6.033 5.756 1.00 57.84 96 ARG A C 1
ATOM 698 O O . ARG A 1 96 ? 18.392 -5.448 6.687 1.00 57.84 96 ARG A O 1
ATOM 705 N N . ARG A 1 97 ? 17.534 -5.417 4.611 1.00 57.09 97 ARG A N 1
ATOM 706 C CA . ARG A 1 97 ? 17.711 -3.977 4.385 1.00 57.09 97 ARG A CA 1
ATOM 707 C C . ARG A 1 97 ? 16.553 -3.151 4.951 1.00 57.09 97 ARG A C 1
ATOM 709 O O . ARG A 1 97 ? 16.722 -1.951 5.115 1.00 57.09 97 ARG A O 1
ATOM 716 N N . TRP A 1 98 ? 15.399 -3.765 5.214 1.00 48.31 98 TRP A N 1
ATOM 717 C CA . TRP A 1 98 ? 14.185 -3.070 5.660 1.00 48.31 98 TRP A CA 1
ATOM 718 C C . TRP A 1 98 ? 13.967 -3.124 7.175 1.00 48.31 98 TRP A C 1
ATOM 720 O O . TRP A 1 98 ? 13.148 -2.375 7.687 1.00 48.31 98 TRP A O 1
ATOM 730 N N . THR A 1 99 ? 14.690 -3.990 7.889 1.00 53.12 99 THR A N 1
ATOM 731 C CA . 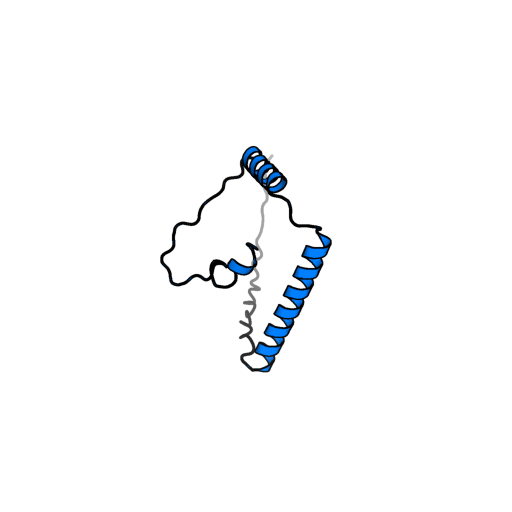THR A 1 99 ? 14.574 -4.178 9.346 1.00 53.12 99 THR A CA 1
ATOM 732 C C . THR A 1 99 ? 15.723 -3.525 10.131 1.00 53.12 99 THR A C 1
ATOM 734 O O . THR A 1 99 ? 16.072 -4.019 11.202 1.00 53.12 99 THR A O 1
ATOM 737 N N . ARG A 1 100 ? 16.390 -2.505 9.573 1.00 41.69 100 ARG A N 1
ATOM 738 C CA . ARG A 1 100 ? 17.440 -1.728 10.254 1.00 41.69 100 ARG A CA 1
ATOM 739 C C . ARG A 1 100 ? 16.990 -0.302 10.485 1.00 41.69 100 ARG A C 1
ATOM 741 O O . ARG A 1 100 ? 16.376 0.245 9.544 1.00 41.69 100 ARG A O 1
#

Radius of gyration: 26.54 Å; chains: 1; bounding box: 76×39×57 Å

Foldseek 3Di:
DDDDDDDDDDDDDDPPVPPPPPVPQPPDPVSVVVVVVVVVVVVVVVVVVVVVVPDDDDPVVVVVVVVVCVVVVHDDDDDDPDPDPPPPPVPPPNVVVVPD

Organism: NCBI:txid2041189

Secondary structure (DSSP, 8-state):
---------------------------SHHHHHHHHHHHHHHHHHHHHHHHHT-SPPPHHHHHHHHHHHHHTT---PPPP---SS---SSTTTTGGGT--

Seq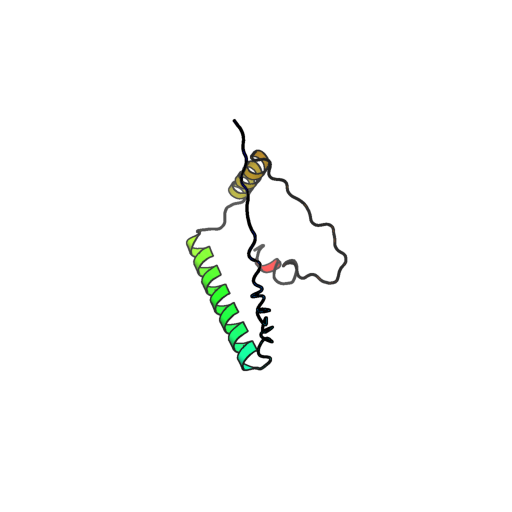uence (100 aa):
MAASSSPPSETAPGGTPGRGTHRRPASGPGAALRETERRARAAFNDRRRSLAAGPPPDDAEVQRMVAEFHARGGEVTRCATVHLLPVHNGAGRDARRWTR